Protein AF-A0A744KGW7-F1 (afdb_monomer)

Nearest PDB structures (foldseek):
  8rhe-assembly2_B  TM=5.589E-01  e=4.191E-01  Pseudomonas aeruginosa
  8rhf-assembly1_B  TM=5.525E-01  e=6.001E-01  Pseudomonas aeruginosa
  8rhi-assembly1_B  TM=4.852E-01  e=5.324E-01  Pseudomonas aeruginosa
  8rhf-assembly2_A  TM=5.766E-01  e=9.123E-01  Pseudomonas aeruginosa
  8rhi-assembly1_A  TM=4.208E-01  e=9.686E-01  Pseudomonas aeruginosa

Sequence (130 aa):
MLSFMRRYPLKRIDVGIVQVNLGWNGTYFSSYYEALDPYTNLRVAARILKSCYDNNPGSWIQAAGCYHHPAGGKPARIYKSIVKRKLATLDLNAPVTYSKLQIAQISPSQPHFSHYSRELQWVEPRESRQ

Mean predicted aligned error: 9.86 Å

Structure (mmCIF, N/CA/C/O backbone):
data_AF-A0A744KGW7-F1
#
_entry.id   AF-A0A744KGW7-F1
#
loop_
_atom_site.group_PDB
_atom_site.id
_atom_site.type_symbol
_atom_site.label_atom_id
_atom_site.label_alt_id
_atom_site.label_comp_id
_atom_site.label_asym_id
_atom_site.label_entity_id
_atom_site.label_seq_id
_atom_site.pdbx_PDB_ins_code
_atom_site.Cartn_x
_atom_site.Cartn_y
_atom_site.Cartn_z
_atom_site.occupancy
_atom_site.B_iso_or_equiv
_atom_site.auth_seq_id
_atom_site.auth_comp_id
_atom_site.auth_asym_id
_atom_site.auth_atom_id
_atom_site.pdbx_PDB_model_num
ATOM 1 N N . MET A 1 1 ? 9.964 -13.739 -14.528 1.00 64.50 1 MET A N 1
ATOM 2 C CA . MET A 1 1 ? 9.564 -12.405 -14.012 1.00 64.50 1 MET A CA 1
ATOM 3 C C . MET A 1 1 ? 9.433 -11.322 -15.080 1.00 64.50 1 MET A C 1
ATOM 5 O O . MET A 1 1 ? 8.351 -10.780 -15.264 1.00 64.50 1 MET A O 1
ATOM 9 N N . LEU A 1 2 ? 10.529 -10.963 -15.761 1.00 75.12 2 LEU A N 1
ATOM 10 C CA . LEU A 1 2 ? 10.576 -9.781 -16.633 1.00 75.12 2 LEU A CA 1
ATOM 11 C C . LEU A 1 2 ? 9.635 -9.902 -17.840 1.00 75.12 2 LEU A C 1
ATOM 13 O O . LEU A 1 2 ? 8.973 -8.933 -18.189 1.00 75.12 2 LEU A O 1
ATOM 17 N N . SER A 1 3 ? 9.498 -11.099 -18.418 1.00 80.31 3 SER A N 1
ATOM 18 C CA . SER A 1 3 ? 8.549 -11.365 -19.510 1.00 80.31 3 SER A CA 1
ATOM 19 C C . SER A 1 3 ? 7.090 -11.129 -19.099 1.00 80.31 3 SER A C 1
ATOM 21 O O . SER A 1 3 ? 6.326 -10.552 -19.866 1.00 80.31 3 SER A O 1
ATOM 23 N N . PHE A 1 4 ? 6.717 -11.493 -17.867 1.00 82.44 4 PHE A N 1
ATOM 24 C CA . PHE A 1 4 ? 5.384 -11.238 -17.313 1.00 82.44 4 PHE A CA 1
ATOM 25 C C . PHE A 1 4 ? 5.125 -9.734 -17.149 1.00 82.44 4 PHE A C 1
ATOM 27 O O . PHE A 1 4 ? 4.109 -9.227 -17.616 1.00 82.44 4 PHE A O 1
ATOM 34 N N . MET A 1 5 ? 6.080 -8.997 -16.572 1.00 84.62 5 MET A N 1
ATOM 35 C CA . MET A 1 5 ? 5.968 -7.540 -16.402 1.00 84.62 5 MET A CA 1
ATOM 36 C C . MET A 1 5 ? 6.028 -6.746 -17.711 1.00 84.62 5 MET A C 1
ATOM 38 O O . MET A 1 5 ? 5.515 -5.635 -17.768 1.00 84.62 5 MET A O 1
ATOM 42 N N . ARG A 1 6 ? 6.626 -7.298 -18.772 1.00 86.19 6 ARG A N 1
ATOM 43 C CA . ARG A 1 6 ? 6.547 -6.718 -20.123 1.00 86.19 6 ARG A CA 1
ATOM 44 C C . ARG A 1 6 ? 5.185 -6.956 -20.777 1.00 86.19 6 ARG A C 1
ATOM 46 O O . ARG A 1 6 ? 4.757 -6.140 -21.584 1.00 86.19 6 ARG A O 1
ATOM 53 N N . ARG A 1 7 ? 4.516 -8.066 -20.446 1.00 90.06 7 ARG A N 1
ATOM 54 C CA . ARG A 1 7 ? 3.217 -8.455 -21.016 1.00 90.06 7 ARG A CA 1
ATOM 55 C C . ARG A 1 7 ? 2.036 -7.767 -20.328 1.00 90.06 7 ARG A C 1
ATOM 57 O O . ARG A 1 7 ? 1.061 -7.439 -20.996 1.00 90.06 7 ARG A O 1
ATOM 64 N N . TYR A 1 8 ? 2.114 -7.542 -19.017 1.00 90.81 8 TYR A N 1
ATOM 65 C CA . TYR A 1 8 ? 1.029 -6.957 -18.228 1.00 90.81 8 TYR A CA 1
ATOM 66 C C . TYR A 1 8 ? 1.399 -5.576 -17.675 1.00 90.81 8 TYR A C 1
ATOM 68 O O . TYR A 1 8 ? 2.504 -5.405 -17.161 1.00 90.81 8 TYR A O 1
ATOM 76 N N . PRO A 1 9 ? 0.481 -4.587 -17.701 1.00 94.06 9 PRO A N 1
ATOM 77 C CA . PRO A 1 9 ? 0.741 -3.279 -17.113 1.00 94.06 9 PRO A CA 1
ATOM 78 C C . PRO A 1 9 ? 1.078 -3.394 -15.624 1.00 94.06 9 PRO A C 1
ATOM 80 O O . PRO A 1 9 ? 0.318 -4.001 -14.872 1.00 94.06 9 PRO A O 1
ATOM 83 N N . LEU A 1 10 ? 2.143 -2.724 -15.174 1.00 93.62 10 LEU A N 1
ATOM 84 C CA . LEU A 1 10 ? 2.584 -2.758 -13.769 1.00 93.62 10 LEU A CA 1
ATOM 85 C C . LEU A 1 10 ? 1.485 -2.346 -12.774 1.00 93.62 10 LEU A C 1
ATOM 87 O O . LEU A 1 10 ? 1.466 -2.818 -11.644 1.00 93.62 10 LEU A O 1
ATOM 91 N N . LYS A 1 11 ? 0.525 -1.510 -13.197 1.00 94.31 11 LYS A N 1
ATOM 92 C CA . LYS A 1 11 ? -0.638 -1.112 -12.380 1.00 94.31 11 LYS A CA 1
ATOM 93 C C . LYS A 1 11 ? -1.603 -2.263 -12.069 1.00 94.31 11 LYS A C 1
ATOM 95 O O . LYS A 1 11 ? -2.503 -2.086 -11.257 1.00 94.31 11 LYS A O 1
ATOM 100 N N . ARG A 1 12 ? -1.442 -3.420 -12.714 1.00 92.94 12 ARG A N 1
ATOM 101 C CA . ARG A 1 12 ? -2.210 -4.654 -12.483 1.00 92.94 12 ARG A CA 1
ATOM 102 C C . ARG A 1 12 ? -1.388 -5.732 -11.769 1.00 92.94 12 ARG A C 1
ATOM 104 O O . ARG A 1 12 ? -1.771 -6.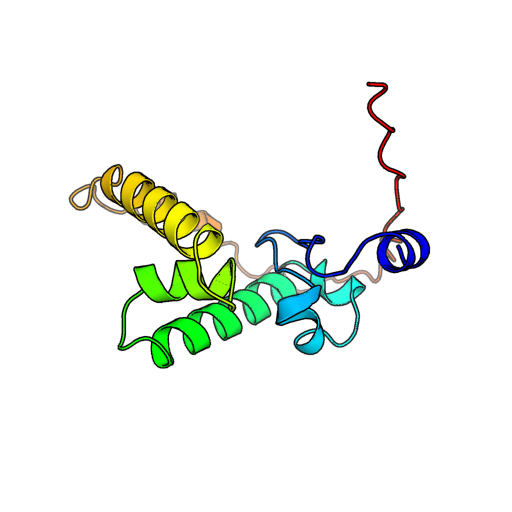896 -11.802 1.00 92.94 12 ARG A O 1
ATOM 111 N N . ILE A 1 13 ? -0.242 -5.364 -11.199 1.00 93.31 13 ILE A N 1
ATOM 112 C CA . ILE A 1 13 ? 0.671 -6.296 -10.546 1.00 93.31 13 ILE A CA 1
ATOM 113 C C . ILE A 1 13 ? 0.898 -5.820 -9.117 1.00 93.31 13 ILE A C 1
ATOM 115 O O . ILE A 1 13 ? 1.545 -4.795 -8.890 1.00 93.31 13 ILE A O 1
ATOM 119 N N . ASP A 1 14 ? 0.387 -6.601 -8.174 1.00 94.44 14 ASP A N 1
ATOM 120 C CA . ASP A 1 14 ? 0.622 -6.436 -6.745 1.00 94.44 14 ASP A CA 1
ATOM 121 C C . ASP A 1 14 ? 1.634 -7.488 -6.277 1.00 94.44 14 ASP A C 1
ATOM 123 O O . ASP A 1 14 ? 1.598 -8.641 -6.714 1.00 94.44 14 ASP A O 1
ATOM 127 N N . VAL A 1 15 ? 2.579 -7.088 -5.424 1.00 93.25 15 VAL A N 1
ATOM 128 C CA . VAL A 1 15 ? 3.719 -7.934 -5.048 1.00 93.25 15 VAL A CA 1
ATOM 129 C C . VAL A 1 15 ? 3.927 -8.014 -3.536 1.00 93.25 15 VAL A C 1
ATOM 131 O O . VAL A 1 15 ? 3.762 -7.038 -2.795 1.00 93.25 15 VAL A O 1
ATOM 134 N N . GLY A 1 16 ? 4.331 -9.203 -3.088 1.00 92.38 16 GLY A N 1
ATOM 135 C CA . GLY A 1 16 ? 4.700 -9.478 -1.703 1.00 92.38 16 GLY A CA 1
ATOM 136 C C . GLY A 1 16 ? 3.510 -9.581 -0.747 1.00 92.38 16 GLY A C 1
ATOM 137 O O . GLY A 1 16 ? 2.344 -9.527 -1.139 1.00 92.38 16 GLY A O 1
ATOM 138 N N . ILE A 1 17 ? 3.822 -9.755 0.535 1.00 94.56 17 ILE A N 1
ATOM 139 C CA . ILE A 1 17 ? 2.851 -10.060 1.596 1.00 94.56 17 ILE A CA 1
ATOM 140 C C . ILE A 1 17 ? 1.847 -8.936 1.870 1.00 94.56 17 ILE A C 1
ATOM 142 O O . ILE A 1 17 ? 0.730 -9.215 2.293 1.00 94.56 17 ILE A O 1
ATOM 146 N N . VAL A 1 18 ? 2.206 -7.681 1.596 1.00 95.81 18 VAL A N 1
ATOM 147 C CA . VAL A 1 18 ? 1.292 -6.532 1.735 1.00 95.81 18 VAL A CA 1
ATOM 148 C C . VAL A 1 18 ? 0.695 -6.067 0.408 1.00 95.81 18 VAL A C 1
ATOM 150 O O . VAL A 1 18 ? -0.008 -5.062 0.387 1.00 95.81 18 VAL A O 1
ATOM 153 N N . GLN A 1 19 ? 0.965 -6.791 -0.685 1.00 95.56 19 GLN A N 1
ATOM 154 C CA . GLN A 1 19 ? 0.387 -6.529 -2.005 1.00 95.56 19 GLN A CA 1
ATOM 155 C C . GLN A 1 19 ? 0.647 -5.087 -2.489 1.00 95.56 19 GLN A C 1
ATOM 157 O O . GLN A 1 19 ? -0.273 -4.360 -2.854 1.00 95.56 19 GLN A O 1
ATOM 162 N N . VAL A 1 20 ? 1.915 -4.649 -2.493 1.00 96.56 20 VAL A N 1
ATOM 163 C CA . VAL A 1 20 ? 2.272 -3.322 -3.027 1.00 96.56 20 VAL A CA 1
ATOM 164 C C . VAL A 1 20 ? 2.101 -3.320 -4.545 1.00 96.56 20 VAL A C 1
ATOM 166 O O . VAL A 1 20 ? 2.703 -4.141 -5.233 1.00 96.56 20 VAL A O 1
ATOM 169 N N . ASN A 1 21 ? 1.346 -2.364 -5.082 1.00 96.25 21 ASN A N 1
ATOM 170 C CA . ASN A 1 21 ? 1.178 -2.228 -6.526 1.00 96.25 21 ASN A CA 1
ATOM 171 C C . ASN A 1 21 ? 2.425 -1.641 -7.209 1.00 96.25 21 ASN A C 1
ATOM 173 O O . ASN A 1 21 ? 2.828 -0.508 -6.918 1.00 96.25 21 ASN A O 1
ATOM 177 N N . LEU A 1 22 ? 3.003 -2.368 -8.169 1.00 94.88 22 LEU A N 1
ATOM 178 C CA . LEU A 1 22 ? 4.241 -1.966 -8.847 1.00 94.88 22 LEU A CA 1
ATOM 179 C C . LEU A 1 22 ? 4.073 -0.744 -9.754 1.00 94.88 22 LEU A C 1
ATOM 181 O O . LEU A 1 22 ? 5.005 0.041 -9.910 1.00 94.88 22 LEU A O 1
ATOM 185 N N . GLY A 1 23 ? 2.900 -0.557 -10.356 1.00 94.81 23 GLY A N 1
ATOM 186 C CA . GLY A 1 23 ? 2.663 0.552 -11.281 1.00 94.81 23 GLY A CA 1
ATOM 187 C C . GLY A 1 23 ? 2.461 1.902 -10.605 1.00 94.81 23 GLY A C 1
ATOM 188 O O . GLY A 1 23 ? 2.590 2.930 -11.267 1.00 94.81 23 GLY A O 1
ATOM 189 N N . TRP A 1 24 ? 2.133 1.901 -9.314 1.00 95.19 24 TRP A N 1
ATOM 190 C CA . TRP A 1 24 ? 1.995 3.117 -8.517 1.00 95.19 24 TRP A CA 1
ATOM 191 C C . TRP A 1 24 ? 3.198 3.362 -7.610 1.00 95.19 24 TRP A C 1
ATOM 193 O O . TRP A 1 24 ? 3.620 4.502 -7.464 1.00 95.19 24 TRP A O 1
ATOM 203 N N . ASN A 1 25 ? 3.754 2.299 -7.024 1.00 95.62 25 ASN A N 1
ATOM 204 C CA . ASN A 1 25 ? 4.736 2.393 -5.945 1.00 95.62 25 ASN A CA 1
ATOM 205 C C . ASN A 1 25 ? 6.056 1.666 -6.259 1.00 95.62 25 ASN A C 1
ATOM 207 O O . ASN A 1 25 ? 6.895 1.504 -5.377 1.00 95.62 25 ASN A O 1
ATOM 211 N N . GLY A 1 26 ? 6.264 1.211 -7.499 1.00 92.56 26 GLY A N 1
ATOM 212 C CA . GLY A 1 26 ? 7.451 0.439 -7.877 1.00 92.56 26 GLY A CA 1
ATOM 213 C C . GLY A 1 26 ? 8.776 1.177 -7.665 1.00 92.56 26 GLY A C 1
ATOM 214 O O . GLY A 1 26 ? 9.789 0.533 -7.427 1.00 92.56 26 GLY A O 1
ATOM 215 N N . THR A 1 27 ? 8.765 2.512 -7.686 1.00 94.75 27 THR A N 1
ATOM 216 C CA . THR A 1 27 ? 9.951 3.362 -7.477 1.00 94.75 27 THR A CA 1
ATOM 217 C C . THR A 1 27 ? 10.495 3.328 -6.049 1.00 94.75 27 THR A C 1
ATOM 219 O O . THR A 1 27 ? 11.622 3.756 -5.825 1.00 94.75 27 THR A O 1
ATOM 222 N N . TYR A 1 28 ? 9.730 2.811 -5.081 1.00 94.62 28 TYR A N 1
ATOM 223 C CA . TYR A 1 28 ? 10.216 2.596 -3.716 1.00 94.62 28 TYR A CA 1
ATOM 224 C C . TYR A 1 28 ? 11.143 1.380 -3.584 1.00 94.62 28 TYR A C 1
ATOM 226 O O . TYR A 1 28 ? 11.719 1.184 -2.514 1.00 94.62 28 TYR A O 1
ATOM 234 N N . PHE A 1 29 ? 11.275 0.570 -4.638 1.00 93.88 29 PHE A N 1
ATOM 235 C CA . PHE A 1 29 ? 12.151 -0.594 -4.676 1.00 93.88 29 PHE A CA 1
ATOM 236 C C . PHE A 1 29 ? 13.292 -0.370 -5.666 1.00 93.88 29 PHE A C 1
ATOM 238 O O . PHE A 1 29 ? 13.084 0.133 -6.770 1.00 93.88 29 PHE A O 1
ATOM 245 N N . SER A 1 30 ? 14.492 -0.814 -5.300 1.00 90.94 30 SER A N 1
ATOM 246 C CA . SER A 1 30 ? 15.668 -0.781 -6.179 1.00 90.94 30 SER A CA 1
ATOM 247 C C . SER A 1 30 ? 15.565 -1.837 -7.285 1.00 90.94 30 SER A C 1
ATOM 249 O O . SER A 1 30 ? 16.162 -1.707 -8.351 1.00 90.94 30 SER A O 1
ATOM 251 N N . SER A 1 31 ? 14.790 -2.899 -7.040 1.00 89.50 31 SER A N 1
ATOM 252 C CA . SER A 1 31 ? 14.390 -3.889 -8.040 1.00 89.50 31 SER A CA 1
ATOM 253 C C . SER A 1 31 ? 13.063 -4.549 -7.661 1.00 89.50 31 SER A C 1
ATOM 255 O O . SER A 1 31 ? 12.685 -4.593 -6.493 1.00 89.50 31 SER A O 1
ATOM 257 N N . TYR A 1 32 ? 12.373 -5.155 -8.628 1.00 85.94 32 TYR A N 1
ATOM 258 C CA . TYR A 1 32 ? 11.128 -5.877 -8.344 1.00 85.94 32 TYR A CA 1
ATOM 259 C C . TYR A 1 32 ? 11.318 -7.119 -7.459 1.00 85.94 32 TYR A C 1
ATOM 261 O O . TYR A 1 32 ? 10.373 -7.538 -6.796 1.00 85.94 32 TYR A O 1
ATOM 269 N N . TYR A 1 33 ? 12.522 -7.698 -7.423 1.00 87.88 33 TYR A N 1
ATOM 270 C CA . TYR A 1 33 ? 12.844 -8.806 -6.520 1.00 87.88 33 TYR A CA 1
ATOM 271 C C . TYR A 1 33 ? 12.870 -8.358 -5.060 1.00 87.88 33 TYR A C 1
ATOM 273 O O . TYR A 1 33 ? 12.423 -9.091 -4.186 1.00 87.88 33 TYR A O 1
ATOM 281 N N . GLU A 1 34 ? 13.318 -7.130 -4.795 1.00 91.75 34 GLU A N 1
ATOM 282 C CA . GLU A 1 34 ? 13.321 -6.553 -3.449 1.00 91.75 34 GLU A CA 1
ATOM 283 C C . GLU A 1 34 ? 11.897 -6.420 -2.888 1.00 91.75 34 GLU A C 1
ATOM 285 O O . GLU A 1 34 ? 11.668 -6.553 -1.690 1.00 91.75 34 GLU A O 1
ATOM 290 N N . ALA A 1 35 ? 10.909 -6.232 -3.765 1.00 91.75 35 ALA A N 1
ATOM 291 C CA . ALA A 1 35 ? 9.509 -6.180 -3.374 1.00 91.75 35 ALA A CA 1
ATOM 292 C C . ALA A 1 35 ? 8.945 -7.540 -2.912 1.00 91.75 35 ALA A C 1
ATOM 294 O O . ALA A 1 35 ? 7.868 -7.573 -2.313 1.00 91.75 35 ALA A O 1
ATOM 295 N N . LEU A 1 36 ? 9.661 -8.644 -3.169 1.00 92.31 36 LEU A N 1
ATOM 296 C CA . LEU A 1 36 ? 9.362 -9.985 -2.653 1.00 92.31 36 LEU A CA 1
ATOM 297 C C . LEU A 1 36 ? 10.059 -10.275 -1.313 1.00 92.31 36 LEU A C 1
ATOM 299 O O . LEU A 1 36 ? 9.648 -11.213 -0.631 1.00 92.31 36 LEU A O 1
ATOM 303 N N . ASP A 1 37 ? 11.058 -9.481 -0.904 1.00 93.56 37 ASP A N 1
ATOM 304 C CA . ASP A 1 37 ? 11.614 -9.566 0.450 1.00 93.56 37 ASP A CA 1
ATOM 305 C C . ASP A 1 37 ? 10.563 -9.076 1.464 1.00 93.56 37 ASP A C 1
ATOM 307 O O . ASP A 1 37 ? 10.108 -7.931 1.371 1.00 93.56 37 ASP A O 1
ATOM 311 N N . PRO A 1 38 ? 10.143 -9.902 2.440 1.00 92.69 38 PRO A N 1
ATOM 312 C CA . PRO A 1 38 ? 9.013 -9.574 3.306 1.00 92.69 38 PRO A CA 1
ATOM 313 C C . PRO A 1 38 ? 9.262 -8.331 4.169 1.00 92.69 38 PRO A C 1
ATOM 315 O O . PRO A 1 38 ? 8.345 -7.533 4.373 1.00 92.69 38 PRO A O 1
ATOM 318 N N . TYR A 1 39 ? 10.491 -8.120 4.647 1.00 94.25 39 TYR 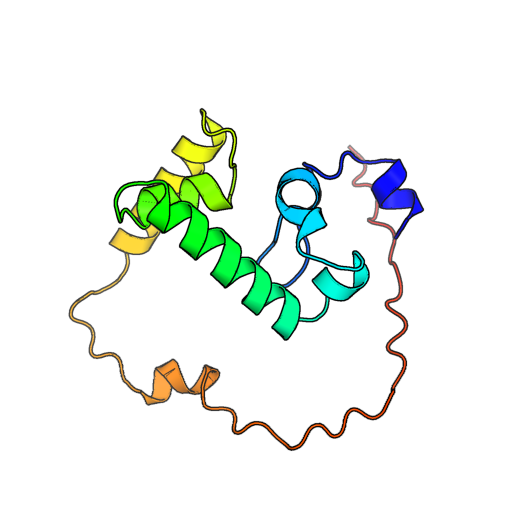A N 1
ATOM 319 C CA . TYR A 1 39 ? 10.808 -6.978 5.504 1.00 94.25 39 TYR A CA 1
ATOM 320 C C . TYR A 1 39 ? 10.866 -5.675 4.713 1.00 94.25 39 TYR A C 1
ATOM 322 O O . TYR A 1 39 ? 10.340 -4.655 5.166 1.00 94.25 39 TYR A O 1
ATOM 330 N N . THR A 1 40 ? 11.465 -5.686 3.525 1.00 95.25 40 THR A N 1
ATOM 331 C CA . THR A 1 40 ? 11.444 -4.523 2.641 1.00 95.25 40 THR A CA 1
ATOM 332 C C . THR A 1 40 ? 10.032 -4.217 2.157 1.00 95.25 40 THR A C 1
ATOM 334 O O . THR A 1 40 ? 9.620 -3.058 2.222 1.00 95.25 40 THR A O 1
ATOM 337 N N . ASN A 1 41 ? 9.255 -5.230 1.769 1.00 96.56 41 ASN A N 1
ATOM 338 C CA . ASN A 1 41 ? 7.855 -5.076 1.379 1.00 96.56 41 ASN A CA 1
ATOM 339 C C . ASN A 1 41 ? 7.036 -4.381 2.487 1.00 96.56 41 ASN A C 1
ATOM 341 O O . ASN A 1 41 ? 6.373 -3.378 2.221 1.00 96.56 41 ASN A O 1
ATOM 345 N N . LEU A 1 42 ? 7.173 -4.821 3.746 1.00 97.19 42 LEU A N 1
ATOM 346 C CA . LEU A 1 42 ? 6.534 -4.189 4.910 1.00 97.19 42 LEU A CA 1
ATOM 347 C C . LEU A 1 42 ? 7.009 -2.748 5.152 1.00 97.19 42 LEU A C 1
ATOM 349 O O . LEU A 1 42 ? 6.183 -1.857 5.367 1.00 97.19 42 LEU A O 1
ATOM 353 N N . ARG A 1 43 ? 8.324 -2.488 5.100 1.00 97.69 43 ARG A N 1
ATOM 354 C CA . ARG A 1 43 ? 8.881 -1.135 5.293 1.00 97.69 43 ARG A CA 1
ATOM 355 C C . ARG A 1 43 ? 8.369 -0.155 4.242 1.00 97.69 43 ARG A C 1
ATOM 357 O O . ARG A 1 43 ? 7.987 0.964 4.585 1.00 97.69 43 ARG A O 1
ATOM 364 N N . VAL A 1 44 ? 8.351 -0.563 2.975 1.00 97.25 44 VAL A N 1
ATOM 365 C CA . VAL A 1 44 ? 7.832 0.258 1.874 1.00 97.25 44 VAL A CA 1
ATOM 366 C C . VAL A 1 44 ? 6.337 0.508 2.051 1.00 97.25 44 VAL A C 1
ATOM 368 O O . VAL A 1 44 ? 5.898 1.653 1.960 1.00 97.25 44 VAL A O 1
ATOM 371 N N . ALA A 1 45 ? 5.562 -0.519 2.399 1.00 97.38 45 ALA A N 1
ATOM 372 C CA . ALA A 1 45 ? 4.131 -0.375 2.643 1.00 97.38 45 ALA A CA 1
ATOM 373 C C . ALA A 1 45 ? 3.812 0.639 3.746 1.00 97.38 45 ALA A C 1
ATOM 375 O O . ALA A 1 45 ? 2.963 1.509 3.555 1.00 97.38 45 ALA A O 1
ATOM 376 N N . ALA A 1 46 ? 4.530 0.562 4.870 1.00 97.88 46 ALA A N 1
ATOM 377 C CA . ALA A 1 46 ? 4.375 1.494 5.980 1.00 97.88 46 ALA A CA 1
ATOM 378 C C . ALA A 1 46 ? 4.676 2.940 5.556 1.00 97.88 46 ALA A C 1
ATOM 380 O O . ALA A 1 46 ? 3.920 3.849 5.900 1.00 97.88 46 ALA A O 1
ATOM 381 N N . ARG A 1 47 ? 5.733 3.155 4.757 1.00 97.81 47 ARG A N 1
ATOM 382 C CA . ARG A 1 47 ? 6.081 4.479 4.211 1.00 97.81 47 ARG A CA 1
ATOM 383 C C . ARG 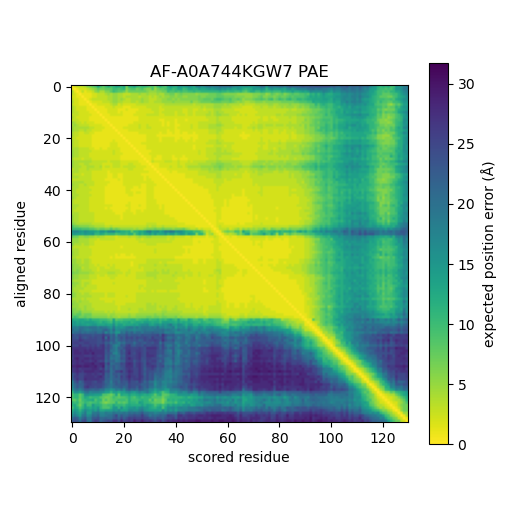A 1 47 ? 4.976 5.036 3.312 1.00 97.81 47 ARG A C 1
ATOM 385 O O . ARG A 1 47 ? 4.570 6.181 3.502 1.00 97.81 47 ARG A O 1
ATOM 392 N N . ILE A 1 48 ? 4.461 4.233 2.380 1.00 97.38 48 ILE A N 1
ATOM 393 C CA . ILE A 1 48 ? 3.376 4.643 1.472 1.00 97.38 48 ILE A CA 1
ATOM 394 C C . ILE A 1 48 ? 2.119 4.985 2.276 1.00 97.38 48 ILE A C 1
ATOM 396 O O . ILE A 1 48 ? 1.533 6.050 2.092 1.00 97.38 48 ILE A O 1
ATOM 400 N N . LEU A 1 49 ? 1.716 4.109 3.200 1.00 97.06 49 LEU A N 1
ATOM 401 C CA . LEU A 1 49 ? 0.505 4.304 3.994 1.00 97.06 49 LEU A CA 1
ATOM 402 C C . LEU A 1 49 ? 0.606 5.549 4.887 1.00 97.06 49 LEU A C 1
ATOM 404 O O . LEU A 1 49 ? -0.360 6.306 4.977 1.00 97.06 49 LEU A O 1
ATOM 408 N N . LYS A 1 50 ? 1.776 5.802 5.490 1.00 97.19 50 LYS A N 1
ATOM 409 C CA . LYS A 1 50 ? 2.032 7.017 6.275 1.00 97.19 50 LYS A CA 1
ATOM 410 C C . LYS A 1 50 ? 1.963 8.276 5.412 1.00 97.19 50 LYS A C 1
ATOM 412 O O . LYS A 1 50 ? 1.286 9.220 5.797 1.00 97.19 50 LYS A O 1
ATOM 417 N N . SER A 1 51 ? 2.574 8.269 4.227 1.00 96.0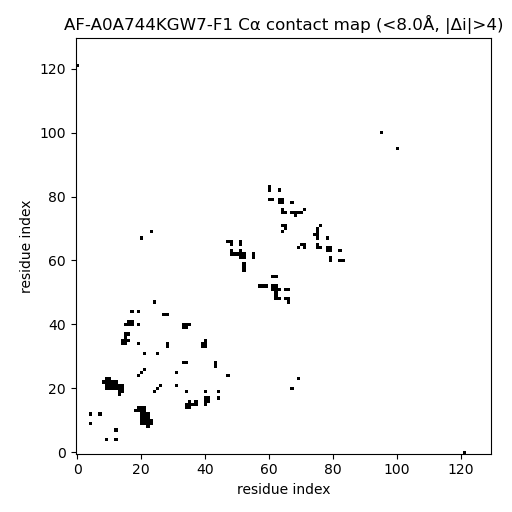6 51 SER A N 1
ATOM 418 C CA . SER A 1 51 ? 2.475 9.395 3.289 1.00 96.06 51 SER A CA 1
ATOM 419 C C . SER A 1 51 ? 1.024 9.657 2.869 1.00 96.06 51 SER A C 1
ATOM 421 O O . SER A 1 51 ? 0.562 10.795 2.889 1.00 96.06 51 SER A O 1
ATOM 423 N N . CYS A 1 52 ? 0.262 8.603 2.569 1.00 96.75 52 CYS A N 1
ATOM 424 C CA . CYS A 1 52 ? -1.162 8.714 2.276 1.00 96.75 52 CYS A CA 1
ATOM 425 C C . CYS A 1 52 ? -1.968 9.282 3.458 1.00 96.75 52 CYS A C 1
ATOM 427 O O . CYS A 1 52 ? -2.900 10.051 3.232 1.00 96.75 52 CYS A O 1
ATOM 429 N N . TYR A 1 53 ? -1.633 8.925 4.700 1.00 96.94 53 TYR A N 1
ATOM 430 C CA . TYR A 1 53 ? -2.255 9.485 5.903 1.00 96.94 53 TYR A CA 1
ATOM 431 C C . TYR A 1 53 ? -1.948 10.976 6.069 1.00 96.94 53 TYR A C 1
ATOM 433 O O . TYR A 1 53 ? -2.860 11.769 6.295 1.00 96.94 53 TYR A O 1
ATOM 441 N N . ASP A 1 54 ? -0.688 11.367 5.894 1.00 96.00 54 ASP A N 1
ATOM 442 C CA . ASP A 1 54 ? -0.256 12.761 6.035 1.00 96.00 54 ASP A CA 1
ATOM 443 C C . ASP A 1 54 ? -0.894 13.661 4.968 1.00 96.00 54 ASP A C 1
ATOM 445 O O . ASP A 1 54 ? -1.354 14.758 5.271 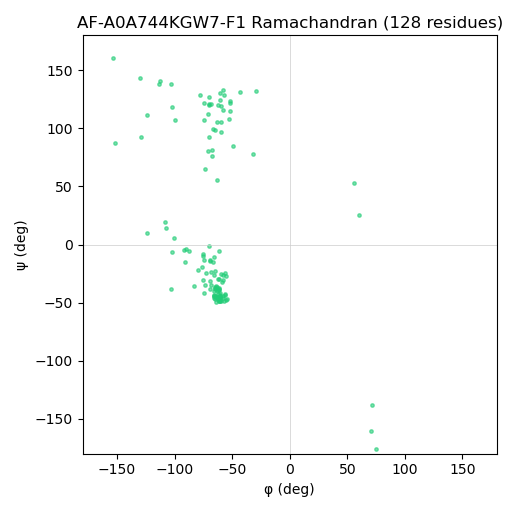1.00 96.00 54 ASP A O 1
ATOM 449 N N . ASN A 1 55 ? -1.027 13.153 3.740 1.00 92.56 55 ASN A N 1
ATOM 450 C CA . ASN A 1 55 ? -1.664 13.860 2.626 1.00 92.56 55 ASN A CA 1
ATOM 451 C C . ASN A 1 55 ? -3.203 13.904 2.709 1.00 92.56 55 ASN A C 1
ATOM 453 O O . ASN A 1 55 ? -3.839 14.583 1.904 1.00 92.56 55 ASN A O 1
ATOM 457 N N . ASN A 1 56 ? -3.826 13.163 3.632 1.00 86.19 56 ASN A N 1
ATOM 458 C CA . ASN A 1 56 ? -5.278 13.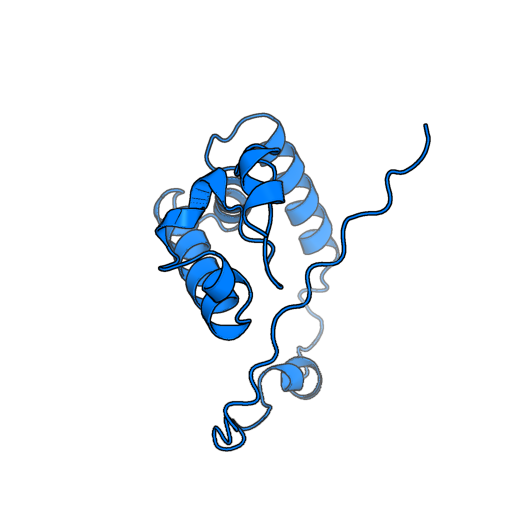120 3.802 1.00 86.19 56 ASN A CA 1
ATOM 459 C C . ASN A 1 56 ? -5.625 13.355 5.277 1.00 86.19 56 ASN A C 1
ATOM 461 O O . ASN A 1 56 ? -5.722 12.370 6.005 1.00 86.19 56 ASN A O 1
ATOM 465 N N . PRO A 1 57 ? -5.887 14.606 5.695 1.00 83.94 57 PRO A N 1
ATOM 466 C CA . PRO A 1 57 ? -5.753 15.143 7.062 1.00 83.94 57 PRO A CA 1
ATOM 467 C C . PRO A 1 57 ? -6.009 14.122 8.185 1.00 83.94 57 PRO A C 1
ATOM 469 O O . PRO A 1 57 ? -7.086 14.067 8.776 1.00 83.94 57 PRO A O 1
ATOM 472 N N . GLY A 1 58 ? -5.016 13.270 8.445 1.00 80.44 58 GLY A N 1
ATOM 473 C CA . GLY A 1 58 ? -5.038 12.244 9.482 1.00 80.44 58 GLY A CA 1
ATOM 474 C C . GLY A 1 58 ? -6.126 11.162 9.395 1.00 80.44 58 GLY A C 1
ATOM 475 O O . GLY A 1 58 ? -6.500 10.582 10.413 1.00 80.44 58 GLY A O 1
ATOM 476 N N . SER A 1 59 ? -6.673 10.853 8.217 1.00 95.31 59 SER A N 1
ATOM 477 C CA . SER A 1 59 ? -7.703 9.815 8.086 1.00 95.31 59 SER A CA 1
ATOM 478 C C . SER A 1 59 ? -7.123 8.490 7.597 1.00 95.31 59 SER A C 1
ATOM 480 O O . SER A 1 59 ? -6.868 8.317 6.406 1.00 95.31 59 SER A O 1
ATOM 482 N N . TRP A 1 60 ? -7.028 7.493 8.483 1.00 95.75 60 TRP A N 1
ATOM 483 C CA . TRP A 1 60 ? -6.607 6.130 8.118 1.00 95.75 60 TRP A CA 1
ATOM 484 C C . TRP A 1 60 ? -7.495 5.477 7.057 1.00 95.75 60 TRP A C 1
ATOM 486 O O . TRP A 1 60 ? -7.013 4.729 6.209 1.00 95.75 60 TRP A O 1
ATOM 496 N N . ILE A 1 61 ? -8.790 5.801 7.044 1.00 96.94 61 ILE A N 1
ATOM 497 C CA . ILE A 1 61 ? -9.688 5.333 5.988 1.00 96.94 61 ILE A CA 1
ATOM 498 C C . ILE A 1 61 ? -9.307 5.946 4.640 1.00 96.94 61 ILE A C 1
ATOM 500 O O . ILE A 1 61 ? -9.270 5.237 3.636 1.00 96.94 61 ILE A O 1
ATOM 504 N N . GLN A 1 62 ? -9.017 7.247 4.589 1.00 97.00 62 GLN A N 1
ATOM 505 C CA . GLN A 1 62 ? -8.557 7.865 3.345 1.00 97.00 62 GLN A CA 1
ATOM 506 C C . GLN A 1 62 ? -7.190 7.320 2.935 1.00 97.00 62 GLN A C 1
ATOM 508 O O . GLN A 1 62 ? -7.001 6.994 1.763 1.00 97.00 62 GLN A O 1
ATOM 513 N N . ALA A 1 63 ? -6.297 7.117 3.906 1.00 97.62 63 ALA A N 1
ATOM 514 C CA . ALA A 1 63 ? -4.984 6.537 3.686 1.00 97.62 63 ALA A CA 1
ATOM 515 C C . ALA A 1 63 ? -5.071 5.146 3.046 1.00 97.62 63 ALA A C 1
ATOM 517 O O . ALA A 1 63 ? -4.382 4.888 2.066 1.00 97.62 63 ALA A O 1
ATOM 518 N N . ALA A 1 64 ? -5.974 4.282 3.521 1.00 96.88 64 ALA A N 1
ATOM 519 C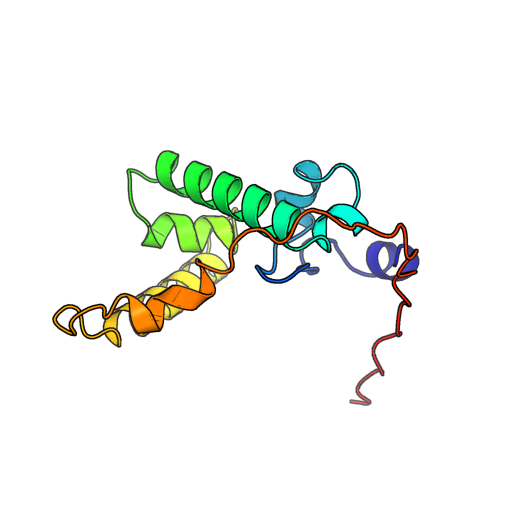 CA . ALA A 1 64 ? -6.190 2.955 2.945 1.00 96.88 64 ALA A CA 1
ATOM 520 C C . ALA A 1 64 ? -6.684 3.015 1.487 1.00 96.88 64 ALA A C 1
ATOM 522 O O . ALA A 1 64 ? -6.252 2.226 0.648 1.00 96.88 64 ALA A O 1
ATOM 523 N N . GLY A 1 65 ? -7.567 3.966 1.162 1.00 96.88 65 GLY A N 1
ATOM 524 C CA . GLY A 1 65 ? -8.015 4.190 -0.216 1.00 96.88 65 GLY A CA 1
ATOM 525 C C . GLY A 1 65 ? -6.896 4.689 -1.132 1.00 96.88 65 GLY A C 1
ATOM 526 O O . GLY A 1 65 ? -6.756 4.183 -2.242 1.00 96.88 65 GLY A O 1
ATOM 527 N N . CYS A 1 66 ? -6.101 5.650 -0.652 1.00 96.62 66 CYS A N 1
ATOM 528 C CA . CYS A 1 66 ? -4.920 6.176 -1.339 1.00 96.62 66 CYS A CA 1
ATOM 529 C C . CYS A 1 66 ? -3.877 5.078 -1.570 1.00 96.62 66 CYS A C 1
ATOM 531 O O . CYS A 1 66 ? -3.430 4.903 -2.695 1.00 96.62 66 CYS A O 1
ATOM 533 N N . TYR A 1 67 ? -3.569 4.280 -0.545 1.00 96.81 67 TYR A N 1
ATOM 534 C CA . TYR A 1 67 ? -2.619 3.173 -0.624 1.00 96.81 67 TYR A CA 1
ATOM 535 C C . TYR A 1 67 ? -3.006 2.166 -1.713 1.00 96.81 67 TYR A C 1
ATOM 537 O O . TYR A 1 67 ? -2.185 1.808 -2.553 1.00 96.81 67 TYR A O 1
ATOM 545 N N . HIS A 1 68 ? -4.274 1.743 -1.726 1.00 95.00 68 HIS A N 1
ATOM 546 C CA . HIS A 1 68 ? -4.764 0.750 -2.679 1.00 95.00 68 HIS A CA 1
ATOM 547 C C . HIS A 1 68 ? -4.921 1.311 -4.099 1.00 95.00 68 HIS A C 1
ATOM 549 O O . HIS A 1 68 ? -4.741 0.598 -5.082 1.00 95.00 68 HIS A O 1
ATOM 555 N N . HIS A 1 69 ? -5.316 2.578 -4.241 1.00 96.00 69 HIS A N 1
ATOM 556 C CA . HIS A 1 69 ? -5.514 3.191 -5.551 1.00 96.00 69 HIS A CA 1
ATOM 557 C C . HIS A 1 69 ? -5.272 4.712 -5.496 1.00 96.00 69 HIS A C 1
ATOM 559 O O . HIS A 1 69 ? -6.234 5.476 -5.348 1.00 96.00 69 HIS A O 1
ATOM 565 N N . PRO A 1 70 ? -4.015 5.173 -5.666 1.00 94.19 70 PRO A N 1
ATOM 566 C CA . PRO A 1 70 ? -3.635 6.577 -5.458 1.00 94.19 70 PRO A CA 1
ATOM 567 C C . PRO A 1 70 ? -4.399 7.584 -6.321 1.00 94.19 70 PRO A C 1
ATOM 569 O O . PRO A 1 70 ? -4.682 8.690 -5.876 1.00 94.19 70 PRO A O 1
ATOM 572 N N . ALA A 1 71 ? -4.824 7.190 -7.526 1.00 94.69 71 ALA A N 1
ATOM 573 C CA . ALA A 1 71 ? -5.647 8.032 -8.401 1.00 94.69 71 ALA A CA 1
ATOM 574 C C . ALA A 1 71 ? -7.096 8.240 -7.895 1.00 94.69 71 ALA A C 1
ATOM 576 O O . ALA A 1 71 ? -7.897 8.911 -8.542 1.00 94.69 71 ALA A O 1
ATOM 577 N N . GLY A 1 72 ? -7.473 7.645 -6.760 1.00 95.12 72 GLY A N 1
ATOM 578 C CA . GLY A 1 72 ? -8.788 7.822 -6.156 1.00 95.12 72 GLY A CA 1
ATOM 579 C C . GLY A 1 72 ? -9.913 7.140 -6.942 1.00 95.12 72 GLY A C 1
ATOM 580 O O . GLY A 1 72 ? -9.797 5.993 -7.377 1.00 95.12 72 GLY A O 1
ATOM 581 N N . GLY A 1 73 ? -11.046 7.833 -7.084 1.00 97.00 73 GLY A N 1
ATOM 582 C CA . GLY A 1 73 ? -12.183 7.369 -7.883 1.00 97.00 73 GLY A CA 1
ATOM 583 C C . GLY A 1 73 ? -12.964 6.186 -7.293 1.00 97.00 73 GLY A C 1
ATOM 584 O O . GLY A 1 73 ? -12.938 5.915 -6.088 1.00 97.00 73 GLY A O 1
ATOM 585 N N . LYS A 1 74 ? -13.721 5.496 -8.159 1.00 98.06 74 LYS A N 1
ATOM 586 C CA . LYS A 1 74 ? -14.561 4.344 -7.781 1.00 98.06 74 LYS A CA 1
ATOM 587 C C . LYS A 1 74 ? -13.758 3.226 -7.087 1.00 98.06 74 LYS A C 1
ATOM 589 O O . LYS A 1 74 ? -14.243 2.769 -6.052 1.00 98.06 74 LYS A O 1
ATOM 594 N N . PRO A 1 75 ? -12.553 2.829 -7.552 1.00 96.06 75 PRO A N 1
ATOM 595 C CA . PRO A 1 75 ? -11.772 1.777 -6.894 1.00 96.06 75 PRO A CA 1
ATOM 596 C C . PRO A 1 75 ? -11.403 2.125 -5.448 1.00 96.06 75 PRO A C 1
ATOM 598 O O . PRO A 1 75 ? -11.689 1.349 -4.538 1.00 96.06 75 PRO A O 1
ATOM 601 N N . ALA A 1 76 ? -10.877 3.332 -5.208 1.00 96.56 76 ALA A N 1
ATOM 602 C CA . ALA A 1 76 ? -10.548 3.781 -3.856 1.00 96.56 76 ALA A CA 1
ATOM 603 C C . ALA A 1 76 ? -11.793 3.851 -2.956 1.00 96.56 76 ALA A C 1
ATOM 605 O O . ALA A 1 76 ? -11.737 3.475 -1.788 1.00 96.56 76 ALA A O 1
ATOM 606 N N . ARG A 1 77 ? -12.947 4.303 -3.477 1.00 97.94 77 ARG A N 1
ATOM 607 C CA . ARG A 1 77 ? -14.207 4.320 -2.708 1.00 97.94 77 ARG A CA 1
ATOM 608 C C . ARG A 1 77 ? -14.653 2.919 -2.292 1.00 97.94 77 ARG A C 1
ATOM 610 O O . ARG A 1 77 ? -15.015 2.738 -1.134 1.00 97.94 77 ARG A O 1
ATOM 617 N N . ILE A 1 78 ? -14.603 1.947 -3.204 1.00 98.12 78 ILE A N 1
ATOM 618 C CA . ILE A 1 78 ? -14.960 0.552 -2.909 1.00 98.12 78 ILE A CA 1
ATOM 619 C C . ILE A 1 78 ? -14.035 -0.013 -1.830 1.00 98.12 78 ILE A C 1
ATOM 621 O O . ILE A 1 78 ? -14.525 -0.545 -0.833 1.00 98.12 78 ILE A O 1
ATOM 625 N N . TYR A 1 79 ? -12.721 0.159 -1.986 1.00 96.81 79 TYR A N 1
ATOM 626 C CA . TYR A 1 79 ? -11.752 -0.358 -1.023 1.00 96.81 79 TYR A CA 1
ATOM 627 C C . TYR A 1 79 ? -11.954 0.241 0.374 1.00 96.81 79 TYR A C 1
ATOM 629 O O . TYR A 1 79 ? -12.035 -0.488 1.361 1.00 96.81 79 TYR A O 1
ATOM 637 N N . LYS A 1 80 ? -12.177 1.559 0.464 1.00 97.69 80 LYS A N 1
ATOM 638 C CA . LYS A 1 80 ? -12.524 2.225 1.729 1.00 97.69 80 LYS A CA 1
ATOM 639 C C . LYS A 1 80 ? -13.767 1.633 2.384 1.00 97.69 80 LYS A C 1
ATOM 641 O O . LYS A 1 80 ? -13.772 1.442 3.596 1.00 97.69 80 LYS A O 1
ATOM 646 N N . SER A 1 81 ? -14.811 1.331 1.614 1.00 98.12 81 SER A N 1
ATOM 647 C CA . SER A 1 81 ? -16.026 0.703 2.148 1.00 98.12 81 SER A CA 1
ATOM 648 C C . SER A 1 81 ? -15.768 -0.707 2.680 1.00 98.12 81 SER A C 1
ATOM 650 O O . SER A 1 81 ? -16.334 -1.078 3.706 1.00 98.12 81 SER A O 1
ATOM 652 N N . ILE A 1 82 ? -14.894 -1.480 2.027 1.00 97.31 82 ILE A N 1
ATOM 653 C CA . ILE A 1 82 ? -14.469 -2.800 2.514 1.00 97.31 82 ILE A CA 1
ATOM 654 C C . ILE A 1 82 ? -13.718 -2.656 3.841 1.00 97.31 82 ILE A C 1
ATOM 656 O O . ILE A 1 82 ? -14.076 -3.326 4.808 1.00 97.31 82 ILE A O 1
ATOM 660 N N . VAL A 1 83 ? -12.737 -1.750 3.911 1.00 96.62 83 VAL A N 1
ATOM 661 C CA . VAL A 1 83 ? -11.962 -1.489 5.135 1.00 96.62 83 VAL A CA 1
ATOM 662 C C . VAL A 1 83 ? -12.876 -1.042 6.272 1.00 96.62 83 VAL A C 1
ATOM 664 O O . VAL A 1 83 ? -12.837 -1.637 7.343 1.00 96.62 83 VAL A O 1
ATOM 667 N N . LYS A 1 84 ? -13.767 -0.068 6.035 1.00 96.81 84 LYS A N 1
ATOM 668 C CA . LYS A 1 84 ? -14.763 0.371 7.027 1.00 96.81 84 LYS A CA 1
ATOM 669 C C . LYS A 1 84 ? -15.600 -0.796 7.550 1.00 96.81 84 LYS A C 1
ATOM 671 O O . LYS A 1 84 ? -15.765 -0.929 8.756 1.00 96.81 84 LYS A O 1
ATOM 676 N N . ARG A 1 85 ? -16.096 -1.656 6.652 1.00 97.19 85 ARG A N 1
ATOM 677 C CA . ARG A 1 85 ? -16.900 -2.827 7.029 1.00 97.19 85 ARG A CA 1
ATOM 678 C C . ARG A 1 85 ? -16.109 -3.798 7.901 1.00 97.19 85 ARG A C 1
ATOM 680 O O . ARG A 1 85 ? -16.657 -4.295 8.871 1.00 97.19 85 ARG A O 1
ATOM 687 N N . LYS A 1 86 ? -14.842 -4.062 7.570 1.00 95.31 86 LYS A N 1
ATOM 688 C CA . LYS A 1 86 ? -13.970 -4.953 8.354 1.00 95.31 86 LYS A CA 1
ATOM 689 C C . LYS A 1 86 ? -13.595 -4.359 9.710 1.00 95.31 86 LYS A C 1
ATOM 691 O O . LYS A 1 86 ? -13.580 -5.079 10.694 1.00 95.31 86 LYS A O 1
ATOM 696 N N . LEU A 1 87 ? -13.343 -3.056 9.787 1.00 93.31 87 LEU A N 1
ATOM 697 C CA . LEU A 1 87 ? -13.096 -2.396 11.071 1.00 93.31 87 LEU A CA 1
ATOM 698 C C . LEU A 1 87 ? -14.331 -2.441 11.976 1.00 93.31 87 LEU A C 1
ATOM 700 O O . LEU A 1 87 ? -14.190 -2.651 13.172 1.00 93.31 87 LEU A O 1
ATOM 704 N N . ALA A 1 88 ? -15.534 -2.330 11.408 1.00 93.69 88 ALA A N 1
ATOM 705 C CA . ALA A 1 88 ? -16.781 -2.444 12.162 1.00 93.69 88 ALA A CA 1
ATOM 706 C C . ALA A 1 88 ? -17.042 -3.853 12.733 1.00 93.69 88 ALA A C 1
ATOM 708 O O . ALA A 1 88 ? -17.901 -3.992 13.596 1.00 93.69 88 ALA A O 1
ATOM 709 N N . THR A 1 89 ? -16.328 -4.893 12.277 1.00 93.38 89 THR A N 1
ATOM 710 C CA . THR A 1 89 ? -16.412 -6.236 12.882 1.00 93.38 89 THR A CA 1
ATOM 711 C C . THR A 1 89 ? -15.444 -6.431 14.046 1.00 93.38 89 THR A C 1
ATOM 713 O O . THR A 1 89 ? -15.442 -7.502 14.646 1.00 93.38 89 THR A O 1
ATOM 716 N N . LEU A 1 90 ? -14.566 -5.462 14.322 1.00 89.81 90 LEU A N 1
ATOM 717 C CA . LEU A 1 90 ? -13.640 -5.550 15.444 1.00 89.81 90 LEU A CA 1
ATOM 718 C C . LEU A 1 90 ? -14.383 -5.225 16.738 1.00 89.81 90 LEU A C 1
ATOM 720 O O . LEU A 1 90 ? -15.026 -4.183 16.846 1.00 89.81 90 LEU A O 1
ATOM 724 N N . ASP A 1 91 ? -14.255 -6.105 17.725 1.00 85.69 91 ASP A N 1
ATOM 725 C CA . ASP A 1 91 ? -14.637 -5.782 19.092 1.00 85.69 91 ASP A CA 1
ATOM 726 C C . ASP A 1 91 ? -13.574 -4.852 19.687 1.00 85.69 91 ASP A C 1
ATOM 728 O O . ASP A 1 91 ? -12.449 -5.268 19.968 1.00 85.69 91 ASP A O 1
ATOM 732 N N . LEU A 1 92 ? -13.925 -3.575 19.836 1.00 80.19 92 LEU A N 1
ATOM 733 C CA . LEU A 1 92 ? -13.027 -2.548 20.366 1.00 80.19 92 LEU A CA 1
ATOM 734 C C . LEU A 1 92 ? -12.833 -2.651 21.885 1.00 80.19 92 LEU A C 1
ATOM 736 O O . LEU A 1 92 ? -11.918 -2.029 22.417 1.00 80.19 92 LEU A O 1
ATOM 740 N N . ASN A 1 93 ? -13.669 -3.437 22.566 1.00 81.56 93 ASN A N 1
ATOM 741 C CA . ASN A 1 93 ? -13.595 -3.669 24.005 1.00 81.56 93 ASN A CA 1
ATOM 742 C C . ASN A 1 93 ? -12.973 -5.029 24.341 1.00 81.56 93 ASN A C 1
ATOM 744 O O . ASN A 1 93 ? -12.716 -5.309 25.514 1.00 81.56 93 ASN A O 1
ATOM 748 N N . ALA A 1 94 ? -12.711 -5.871 23.335 1.00 78.50 94 ALA A N 1
ATOM 749 C CA . ALA A 1 94 ? -12.010 -7.124 23.541 1.00 78.50 94 ALA A CA 1
ATOM 750 C C . ALA A 1 94 ? -10.613 -6.832 24.110 1.00 78.50 94 ALA A C 1
ATOM 752 O O . ALA A 1 94 ? -9.838 -6.097 23.486 1.00 78.50 94 ALA A O 1
ATOM 753 N N . PRO A 1 95 ? -10.243 -7.415 25.264 1.00 75.25 95 PRO A N 1
ATOM 754 C CA . PRO A 1 95 ? -8.906 -7.247 25.797 1.00 75.25 95 PRO A CA 1
ATOM 755 C C . PRO A 1 95 ? -7.901 -7.788 24.781 1.00 75.25 95 PRO A C 1
ATOM 757 O O . PRO A 1 95 ? -7.910 -8.971 24.427 1.00 75.25 95 PRO A O 1
ATOM 760 N N . VAL A 1 96 ? -7.017 -6.911 24.307 1.00 67.50 96 VAL A N 1
ATOM 761 C CA . VAL A 1 96 ? -5.889 -7.305 23.469 1.00 67.50 96 VAL A CA 1
ATOM 762 C C . VAL A 1 96 ? -4.921 -8.078 24.356 1.00 67.50 96 VAL A C 1
ATOM 764 O O . VAL A 1 96 ? -4.082 -7.507 25.048 1.00 67.50 96 VAL A O 1
ATOM 767 N N . THR A 1 97 ? -5.060 -9.400 24.395 1.00 65.25 97 THR A N 1
ATOM 768 C CA . THR A 1 97 ? -4.111 -10.239 25.121 1.00 65.25 97 THR A CA 1
ATOM 769 C C . THR A 1 97 ? -2.794 -10.216 24.352 1.00 65.25 97 THR A C 1
ATOM 771 O O . THR A 1 97 ? -2.749 -10.615 23.189 1.00 65.25 97 THR A O 1
ATOM 774 N N . TYR A 1 98 ? -1.712 -9.754 24.981 1.00 55.09 98 TYR A N 1
ATOM 775 C CA . TYR A 1 98 ? -0.381 -9.685 24.362 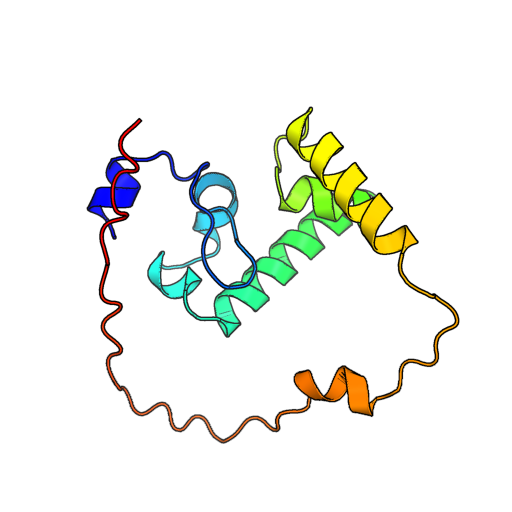1.00 55.09 98 TYR A CA 1
ATOM 776 C C . TYR A 1 98 ? 0.111 -11.043 23.829 1.00 55.09 98 TYR A C 1
ATOM 778 O O . TYR A 1 98 ? 0.865 -11.078 22.862 1.00 55.09 98 TYR A O 1
ATOM 786 N N . SER A 1 99 ? -0.389 -12.162 24.366 1.00 59.25 99 SER A N 1
ATOM 787 C CA . SER A 1 99 ? -0.174 -13.510 23.817 1.00 59.25 99 SER A CA 1
ATOM 788 C C . SER A 1 99 ? -0.733 -13.691 22.398 1.00 59.25 99 SER A C 1
ATOM 790 O O . SER A 1 99 ? -0.169 -14.426 21.597 1.00 59.25 99 SER A O 1
ATOM 792 N N . LYS A 1 100 ? -1.799 -12.971 22.032 1.00 56.72 100 LYS A N 1
ATOM 793 C CA . LYS A 1 100 ? -2.385 -12.959 20.680 1.00 56.72 100 LYS A CA 1
ATOM 794 C C . LYS A 1 100 ? -1.606 -12.057 19.710 1.00 56.72 100 LYS A C 1
ATOM 796 O O . LYS A 1 100 ? -1.680 -12.252 18.501 1.00 56.72 100 LYS A O 1
ATOM 801 N N . LEU A 1 101 ? -0.837 -11.098 20.236 1.00 54.53 101 LEU A N 1
ATOM 802 C CA . LEU A 1 101 ? 0.070 -10.224 19.478 1.00 54.53 101 LEU A CA 1
ATOM 803 C C . LEU A 1 101 ? 1.495 -10.793 19.336 1.00 54.53 101 LEU A C 1
ATOM 805 O O . LEU A 1 101 ? 2.314 -10.198 18.634 1.00 54.53 101 LEU A O 1
ATOM 809 N N . GLN A 1 102 ? 1.809 -11.943 19.948 1.00 54.00 102 GLN A N 1
ATOM 810 C CA . GLN A 1 102 ? 3.150 -12.553 19.922 1.00 54.00 102 GLN A CA 1
ATOM 811 C C . GLN A 1 102 ? 3.660 -12.949 18.525 1.00 54.00 102 GLN A C 1
ATOM 813 O O . GLN A 1 102 ? 4.838 -13.267 18.391 1.00 54.00 102 GLN A O 1
ATOM 818 N N . ILE A 1 103 ? 2.851 -12.827 17.466 1.00 50.84 103 ILE A N 1
ATOM 819 C CA . ILE A 1 103 ? 3.335 -12.893 16.074 1.00 50.84 103 ILE A CA 1
ATOM 820 C C . ILE A 1 103 ? 4.416 -11.818 15.809 1.00 50.84 103 ILE A C 1
ATOM 822 O O . ILE A 1 103 ? 5.301 -12.028 14.985 1.00 50.84 103 ILE A O 1
ATOM 826 N N . ALA A 1 104 ? 4.407 -10.698 16.544 1.00 48.56 104 ALA A N 1
ATOM 827 C CA . ALA A 1 104 ? 5.411 -9.632 16.442 1.00 48.56 104 ALA A CA 1
ATOM 828 C C . ALA A 1 104 ? 6.606 -9.772 17.412 1.00 48.56 104 ALA A C 1
ATOM 830 O O . ALA A 1 104 ? 7.527 -8.964 17.350 1.00 48.56 104 ALA A O 1
ATOM 831 N N . GLN A 1 105 ? 6.592 -10.760 18.315 1.00 47.19 105 GLN A N 1
ATOM 832 C CA . GLN A 1 105 ? 7.618 -10.975 19.353 1.00 47.19 105 GLN A CA 1
ATOM 833 C C . GLN A 1 105 ? 8.493 -12.202 19.069 1.00 47.19 105 GLN A C 1
ATOM 835 O O . GLN A 1 105 ? 9.145 -12.721 19.973 1.00 47.19 105 GLN A O 1
ATOM 840 N N . ILE A 1 106 ? 8.534 -12.674 17.820 1.00 49.38 106 ILE A N 1
ATOM 841 C CA . ILE A 1 106 ? 9.628 -13.546 17.397 1.00 49.38 106 ILE A CA 1
ATOM 842 C C . ILE A 1 106 ? 10.898 -12.716 17.598 1.00 49.38 106 ILE A C 1
ATOM 844 O O . ILE A 1 106 ? 11.135 -11.765 16.850 1.00 49.38 106 ILE A O 1
ATOM 848 N N . SER A 1 107 ? 11.669 -13.028 18.648 1.00 47.12 107 SER A N 1
ATOM 849 C CA . SER A 1 107 ? 13.020 -12.502 18.833 1.00 47.12 107 SER A CA 1
ATOM 850 C C . SER A 1 107 ? 13.710 -12.569 17.479 1.00 47.12 107 SER A C 1
ATOM 852 O O . SER A 1 107 ? 13.604 -13.623 16.846 1.00 47.12 107 SER A O 1
ATOM 854 N N . PRO A 1 108 ? 14.372 -11.504 16.995 1.00 50.16 108 PRO A N 1
ATOM 855 C CA . PRO A 1 108 ? 15.138 -11.605 15.769 1.00 50.16 108 PRO A CA 1
ATOM 856 C C . PRO A 1 108 ? 16.196 -12.675 16.018 1.00 50.16 108 PRO A C 1
ATOM 858 O O . PRO A 1 108 ? 17.223 -12.424 16.646 1.00 50.16 108 PRO A O 1
ATOM 861 N N . SER A 1 109 ? 15.914 -13.906 15.590 1.00 47.91 109 SER A N 1
ATOM 862 C CA . SER A 1 109 ? 16.927 -14.927 15.446 1.00 47.91 109 SER A CA 1
ATOM 863 C C . SER A 1 109 ? 17.993 -14.262 14.600 1.00 47.91 109 SER A C 1
ATOM 865 O O . SER A 1 109 ? 17.667 -13.708 13.544 1.00 47.91 109 SER A O 1
ATOM 867 N N . GLN A 1 110 ? 19.215 -14.231 15.140 1.00 52.66 110 GLN A N 1
ATOM 868 C CA . GLN A 1 110 ? 20.423 -13.756 14.474 1.00 52.66 110 GLN A CA 1
ATOM 869 C C . GLN A 1 110 ? 20.295 -13.985 12.968 1.00 52.66 110 GLN A C 1
ATOM 871 O O . GLN A 1 110 ? 19.889 -15.089 12.585 1.00 52.66 110 GLN A O 1
ATOM 876 N N . PRO A 1 111 ? 20.596 -12.989 12.120 1.00 48.31 111 PRO A N 1
ATOM 877 C CA . PRO A 1 111 ? 20.525 -13.148 10.682 1.00 48.31 111 PRO A CA 1
ATOM 878 C C . PRO A 1 111 ? 21.610 -14.133 10.232 1.00 48.31 111 PRO A C 1
ATOM 880 O O . PRO A 1 111 ? 22.618 -13.757 9.648 1.00 48.31 111 PRO A O 1
ATOM 883 N N . HIS A 1 112 ? 21.390 -15.427 10.452 1.00 43.62 112 HIS A N 1
ATOM 884 C CA . HIS A 1 112 ? 21.990 -16.490 9.673 1.00 43.62 112 HIS A CA 1
ATOM 885 C C . HIS A 1 112 ? 21.265 -16.493 8.328 1.00 43.62 112 HIS A C 1
ATOM 887 O O . HIS A 1 112 ? 20.573 -17.441 7.955 1.00 43.62 112 HIS A O 1
ATOM 893 N N . PHE A 1 113 ? 21.431 -15.402 7.577 1.00 51.03 113 PHE A N 1
ATOM 894 C CA . PHE A 1 113 ? 21.308 -15.453 6.135 1.00 51.03 113 PHE A CA 1
ATOM 895 C C . PHE A 1 113 ? 22.494 -16.283 5.660 1.00 51.03 113 PHE A C 1
ATOM 897 O O . PHE A 1 113 ? 23.520 -15.765 5.225 1.00 51.03 113 PHE A O 1
ATOM 904 N N . SER A 1 114 ? 22.354 -17.609 5.738 1.00 46.81 114 SER A N 1
ATOM 905 C CA . SER A 1 114 ? 22.959 -18.395 4.679 1.00 46.81 114 SER A CA 1
ATOM 906 C C . SER A 1 114 ? 22.428 -17.770 3.392 1.00 46.81 114 SER A C 1
ATOM 908 O O . SER A 1 114 ? 21.216 -17.616 3.220 1.00 46.81 114 SER A O 1
ATOM 910 N N . HIS A 1 115 ? 23.344 -17.315 2.543 1.00 50.69 115 HIS A N 1
ATOM 911 C CA . HIS A 1 115 ? 23.099 -16.965 1.150 1.00 50.69 115 HIS A CA 1
ATOM 912 C C . HIS A 1 115 ? 22.660 -18.246 0.416 1.00 50.69 115 HIS A C 1
ATOM 914 O O . HIS A 1 115 ? 23.271 -18.685 -0.550 1.00 50.69 115 HIS A O 1
ATOM 920 N N . TYR A 1 116 ? 21.613 -18.913 0.902 1.00 48.75 116 TYR A N 1
ATOM 921 C CA . TYR A 1 116 ? 20.840 -19.783 0.060 1.00 48.75 116 TYR A CA 1
ATOM 922 C C . TYR A 1 116 ? 20.197 -18.826 -0.918 1.00 48.75 116 TYR A C 1
ATOM 924 O O . TYR A 1 116 ? 19.228 -18.137 -0.591 1.00 48.75 116 TYR A O 1
ATOM 932 N N . SER A 1 117 ? 20.805 -18.741 -2.095 1.00 53.50 117 SER A N 1
ATOM 933 C CA . SER A 1 117 ? 20.157 -18.308 -3.313 1.00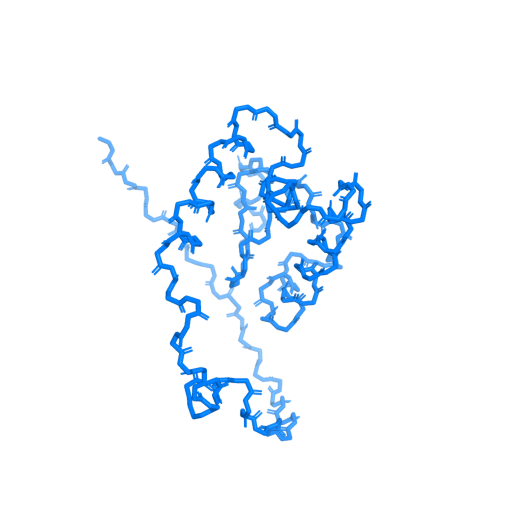 53.50 117 SER A CA 1
ATOM 934 C C . SER A 1 117 ? 18.866 -19.113 -3.420 1.00 53.50 117 SER A C 1
ATOM 936 O O . SER A 1 117 ? 18.825 -20.176 -4.033 1.00 53.50 117 SER A O 1
ATOM 938 N N . ARG A 1 118 ? 17.794 -18.654 -2.764 1.00 56.28 118 ARG A N 1
ATOM 939 C CA . ARG A 1 118 ? 16.439 -19.031 -3.132 1.00 56.28 118 ARG A CA 1
ATOM 940 C C . ARG A 1 118 ? 16.225 -18.316 -4.439 1.00 56.28 118 ARG A C 1
ATOM 942 O O . ARG A 1 118 ? 15.703 -17.206 -4.483 1.00 56.28 118 ARG A O 1
ATOM 949 N N . GLU A 1 119 ? 16.747 -18.931 -5.486 1.00 64.94 119 GLU A N 1
ATOM 950 C CA . GLU A 1 119 ? 16.395 -18.591 -6.839 1.00 64.94 119 GLU A CA 1
ATOM 951 C C . GLU A 1 119 ? 14.871 -18.653 -6.884 1.00 64.94 119 GLU A C 1
ATOM 953 O O . GLU A 1 119 ? 14.256 -19.703 -6.688 1.00 64.94 119 GLU A O 1
ATOM 958 N N . LEU A 1 120 ? 14.249 -17.478 -6.967 1.00 65.69 120 LEU A N 1
ATOM 959 C CA . LEU A 1 120 ? 12.805 -17.362 -7.033 1.00 65.69 120 LEU A CA 1
ATOM 960 C C . LEU A 1 120 ? 12.383 -18.008 -8.349 1.00 65.69 120 LEU A C 1
ATOM 962 O O . LEU A 1 120 ? 12.489 -17.397 -9.415 1.00 65.69 120 LEU A O 1
ATOM 966 N N . GLN A 1 121 ? 11.947 -19.262 -8.272 1.00 69.31 121 GLN A N 1
ATOM 967 C CA . GLN A 1 121 ? 11.500 -20.004 -9.434 1.00 69.31 121 GLN A CA 1
ATOM 968 C C . GLN A 1 121 ? 10.160 -19.431 -9.891 1.00 69.31 121 GLN A C 1
ATOM 970 O O . GLN A 1 121 ? 9.139 -19.542 -9.211 1.00 69.31 121 GLN A O 1
ATOM 975 N N . TRP A 1 122 ? 10.168 -18.798 -11.061 1.00 68.19 122 TRP A N 1
ATOM 976 C CA . TRP A 1 122 ? 8.942 -18.332 -11.690 1.00 68.19 122 TRP A CA 1
ATOM 977 C C . TRP A 1 122 ? 8.136 -19.526 -12.172 1.00 68.19 122 TRP A C 1
ATOM 979 O O . TRP A 1 122 ? 8.598 -20.292 -13.012 1.00 68.19 122 TRP A O 1
ATOM 989 N N . VAL A 1 123 ? 6.916 -19.648 -11.659 1.00 75.56 123 VAL A N 1
ATOM 990 C CA . VAL A 1 123 ? 5.917 -20.579 -12.176 1.00 75.56 123 VAL A CA 1
ATOM 991 C C . VAL A 1 123 ? 4.939 -19.767 -13.013 1.00 75.56 123 VAL A C 1
ATOM 993 O O . VAL A 1 123 ? 4.316 -18.832 -12.509 1.00 75.56 123 VAL A O 1
ATOM 996 N N . GLU A 1 124 ? 4.844 -20.082 -14.305 1.00 70.88 124 GLU A N 1
ATOM 997 C CA . GLU A 1 124 ? 3.880 -19.444 -15.203 1.00 70.88 124 GLU A CA 1
ATOM 998 C C . GLU A 1 124 ? 2.454 -19.723 -14.678 1.00 70.88 124 GLU A C 1
ATOM 1000 O O . GLU A 1 124 ? 2.137 -20.881 -14.370 1.00 70.88 124 GLU A O 1
ATOM 1005 N N . PRO A 1 125 ? 1.578 -18.707 -14.543 1.00 62.06 125 PRO A N 1
ATOM 1006 C CA . PRO A 1 125 ? 0.187 -18.943 -14.183 1.00 62.06 125 PRO A CA 1
ATOM 1007 C C . PRO A 1 125 ? -0.445 -19.892 -15.204 1.00 62.06 125 PRO A C 1
ATOM 1009 O O . PRO A 1 125 ? -0.349 -19.653 -16.408 1.00 62.06 125 PRO A O 1
ATOM 1012 N N . ARG A 1 126 ? -1.098 -20.968 -14.746 1.00 69.00 126 ARG A N 1
ATOM 1013 C CA . ARG A 1 126 ? -1.890 -21.806 -15.654 1.00 69.00 126 ARG A CA 1
ATOM 1014 C C . ARG A 1 126 ? -3.002 -20.933 -16.218 1.00 69.00 126 ARG A C 1
ATOM 1016 O O . ARG A 1 126 ? -3.807 -20.419 -15.442 1.00 69.00 126 ARG A O 1
ATOM 1023 N N . GLU A 1 127 ? -3.045 -20.760 -17.536 1.00 57.75 127 GLU A N 1
ATOM 1024 C CA . GLU A 1 127 ? -4.177 -20.083 -18.156 1.00 57.75 127 GLU A CA 1
ATOM 1025 C C . GLU A 1 127 ? -5.449 -20.854 -17.797 1.00 57.75 127 GLU A C 1
ATOM 1027 O O . GLU A 1 127 ? -5.604 -22.036 -18.118 1.00 57.75 127 GLU A O 1
ATOM 1032 N N . SER A 1 128 ? -6.340 -20.198 -17.057 1.00 48.88 128 SER A N 1
ATOM 1033 C CA . SER A 1 128 ? -7.696 -20.682 -16.868 1.00 48.88 128 SER A CA 1
ATOM 1034 C C . SER A 1 128 ? -8.346 -20.686 -18.247 1.00 48.88 128 SER A C 1
ATOM 1036 O O . SER A 1 128 ? -8.642 -19.613 -18.778 1.00 48.88 128 SER A O 1
ATOM 1038 N N . ARG A 1 129 ? -8.517 -21.873 -18.842 1.00 45.00 129 ARG A N 1
ATOM 1039 C CA . ARG A 1 129 ? -9.379 -22.040 -20.015 1.00 45.00 129 ARG A CA 1
ATOM 1040 C C . ARG A 1 129 ? -10.737 -21.435 -19.664 1.00 45.00 129 ARG A C 1
ATOM 1042 O O . ARG A 1 129 ? -11.365 -21.883 -18.704 1.00 45.00 129 ARG A O 1
ATOM 1049 N N . GLN A 1 130 ? -11.087 -20.370 -20.379 1.00 41.09 130 GLN A N 1
ATOM 1050 C CA . GLN A 1 130 ? -12.455 -19.869 -20.460 1.00 41.09 130 GLN A CA 1
ATOM 1051 C C . GLN A 1 130 ? -13.305 -20.872 -21.233 1.00 41.09 130 GLN A C 1
ATOM 1053 O O . GLN A 1 130 ? -12.738 -21.541 -22.131 1.00 41.09 130 GLN A O 1
#

pLDDT: mean 82.81, std 17.95, range [41.09, 98.12]

InterPro domains:
  IPR008258 Transglycosylase SLT domain 1 [PF01464] (14-69)
  IPR023346 Lysozyme-like domain superfamily [SSF53955] (14-91)

Secondary structure (DSSP, 8-state):
-HHHHHHS-GGG-EETTTTEEHHHHGGGSSSTTGGGSHHHHHHHHHHHHHHHHHTTTT-HHHHHHHHH-TT-HHHHHHHHHHHHHHHTTS-TTS---TTTSGGG-----------------PPPPPP---

Foldseek 3Di:
DVVVCVVDPQQPAFAADVRQRCNVQVVLDPDPVLCNVRVSVVVSLVVQLVVQCVVPVNDSLSSQLCRNPVVHPPSSVVRSVVVVVVVVPDDPPPPPDVVVVCVVVPDPPPPPPPVPPPVVDDDDPDPDDD

Organism: Salmonella enterica (NCBI:txid28901)

Solvent-accessible surface area (backbone atoms only — not comparable to full-atom values): 7982 Å² total; per-residue (Å²): 105,68,70,57,58,74,74,41,66,42,74,80,38,62,41,46,90,79,48,50,40,40,52,83,52,40,84,81,37,100,42,78,69,50,33,58,38,63,67,54,30,50,54,49,50,52,52,49,35,50,52,29,17,69,76,31,90,74,30,66,59,54,6,53,12,34,60,78,28,72,89,41,64,70,67,12,52,52,51,30,53,52,50,52,56,57,57,71,70,56,69,88,81,59,80,82,52,65,81,81,53,43,85,77,60,65,70,80,69,74,87,77,69,66,84,69,78,74,71,80,77,77,72,80,77,78,79,76,82,126

Radius of gyration: 17.88 Å; Cα contacts (8 Å, |Δi|>4): 103; chains: 1; bounding box: 40×37×47 Å